Protein AF-A0A9Q1C0T8-F1 (afdb_monomer)

Radius of gyration: 12.34 Å; Cα contacts (8 Å, |Δi|>4): 63; chains: 1; bounding box: 38×21×30 Å

Structure (mmCIF, N/CA/C/O backbone):
data_AF-A0A9Q1C0T8-F1
#
_entry.id   AF-A0A9Q1C0T8-F1
#
loop_
_atom_site.group_PDB
_atom_site.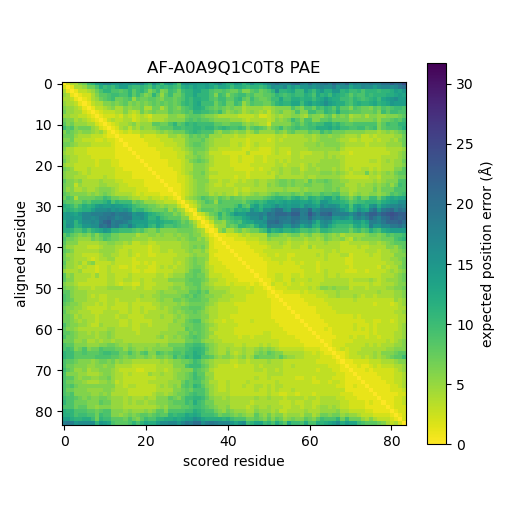id
_atom_site.type_symbol
_atom_site.label_atom_id
_atom_site.label_alt_id
_atom_site.label_comp_id
_atom_site.label_asym_id
_atom_site.label_entity_id
_atom_site.label_seq_id
_atom_site.pdbx_PDB_ins_code
_atom_site.Cartn_x
_atom_site.Cartn_y
_atom_site.Cartn_z
_atom_site.occupancy
_atom_site.B_iso_or_equiv
_atom_site.auth_seq_id
_atom_site.auth_comp_id
_atom_site.auth_asym_id
_atom_site.auth_atom_id
_atom_site.pdbx_PDB_model_num
ATOM 1 N N . MET A 1 1 ? 13.207 -6.909 1.629 1.00 58.09 1 MET A N 1
ATOM 2 C CA . MET A 1 1 ? 12.050 -7.646 1.067 1.00 58.09 1 MET A CA 1
ATOM 3 C C . MET A 1 1 ? 11.070 -8.145 2.131 1.00 58.09 1 MET A C 1
ATOM 5 O O . MET A 1 1 ? 9.945 -7.673 2.122 1.00 58.09 1 MET A O 1
ATOM 9 N N . ARG A 1 2 ? 11.457 -9.020 3.082 1.00 62.50 2 ARG A N 1
ATOM 10 C CA . ARG A 1 2 ? 10.524 -9.571 4.103 1.00 62.50 2 ARG A CA 1
ATOM 11 C C . ARG A 1 2 ? 9.750 -8.519 4.912 1.00 62.50 2 ARG A C 1
ATOM 13 O O . ARG A 1 2 ? 8.575 -8.721 5.180 1.00 62.50 2 ARG A O 1
ATOM 20 N N . GLU A 1 3 ? 10.384 -7.409 5.283 1.00 66.62 3 GLU A N 1
ATOM 21 C CA . GLU A 1 3 ? 9.726 -6.345 6.060 1.00 66.62 3 GLU A CA 1
ATOM 22 C C . GLU A 1 3 ? 8.634 -5.615 5.273 1.00 66.62 3 GLU A C 1
ATOM 24 O O . GLU A 1 3 ? 7.628 -5.228 5.854 1.00 66.62 3 GLU A O 1
ATOM 29 N N . LEU A 1 4 ? 8.806 -5.469 3.955 1.00 67.06 4 LEU A N 1
ATOM 30 C CA . LEU A 1 4 ? 7.810 -4.855 3.082 1.00 67.06 4 LEU A CA 1
ATOM 31 C C . LEU A 1 4 ? 6.656 -5.837 2.862 1.00 67.06 4 LEU A C 1
ATOM 33 O O . LEU A 1 4 ? 5.518 -5.488 3.139 1.00 67.06 4 LEU A O 1
ATOM 37 N N . CYS A 1 5 ? 6.953 -7.095 2.517 1.00 65.44 5 CYS A N 1
ATOM 38 C CA . CYS A 1 5 ? 5.950 -8.148 2.306 1.00 65.44 5 CYS A CA 1
ATOM 39 C C . CYS A 1 5 ? 5.077 -8.464 3.542 1.00 65.44 5 CYS A C 1
ATOM 41 O O . CYS A 1 5 ? 3.974 -8.984 3.418 1.00 65.44 5 CYS A O 1
ATOM 43 N N . ASN A 1 6 ? 5.560 -8.164 4.750 1.00 75.38 6 ASN A N 1
ATOM 44 C CA . ASN A 1 6 ? 4.813 -8.383 5.993 1.00 75.38 6 ASN A CA 1
ATOM 45 C C . ASN A 1 6 ? 4.083 -7.126 6.490 1.00 75.38 6 ASN A C 1
ATOM 47 O O . ASN A 1 6 ? 3.414 -7.164 7.526 1.00 75.38 6 ASN A O 1
ATOM 51 N N . ARG A 1 7 ? 4.217 -5.991 5.796 1.00 80.94 7 ARG A N 1
ATOM 52 C CA . ARG A 1 7 ? 3.654 -4.720 6.243 1.00 80.94 7 ARG A CA 1
ATOM 53 C C . ARG A 1 7 ? 2.217 -4.570 5.753 1.00 80.94 7 ARG A C 1
ATOM 55 O O . ARG A 1 7 ? 1.977 -4.083 4.651 1.00 80.94 7 ARG A O 1
ATOM 62 N N . GLY A 1 8 ? 1.257 -4.962 6.586 1.00 84.56 8 GLY A N 1
ATOM 63 C CA . GLY A 1 8 ? -0.164 -4.615 6.434 1.00 84.56 8 GLY A CA 1
ATOM 64 C C . GLY A 1 8 ? -0.507 -3.271 7.085 1.00 84.56 8 GLY A C 1
ATOM 65 O O . GLY A 1 8 ? 0.263 -2.785 7.918 1.00 84.56 8 GLY A O 1
ATOM 66 N N . GLN A 1 9 ? -1.635 -2.671 6.709 1.00 85.81 9 GLN A N 1
ATOM 67 C CA . GLN A 1 9 ? -2.225 -1.516 7.386 1.00 85.81 9 GLN A CA 1
ATOM 68 C C . GLN A 1 9 ? -2.666 -1.940 8.791 1.00 85.81 9 GLN A C 1
ATOM 70 O O . GLN A 1 9 ? -3.283 -2.990 8.961 1.00 85.81 9 GLN A O 1
ATOM 75 N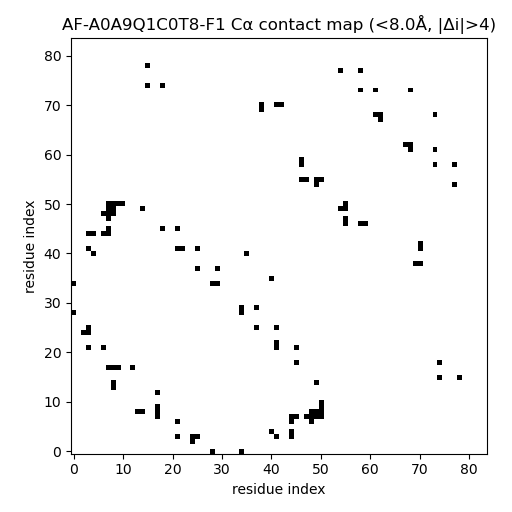 N . LYS A 1 10 ? -2.329 -1.141 9.806 1.00 87.00 10 LYS A N 1
ATOM 76 C CA . LYS A 1 10 ? -2.794 -1.367 11.182 1.00 87.00 10 LYS A CA 1
ATOM 77 C C . LYS A 1 10 ? -4.158 -0.720 11.393 1.00 87.00 10 LYS A C 1
ATOM 79 O O . LYS A 1 10 ? -4.445 0.293 10.766 1.00 87.00 10 LYS A O 1
ATOM 84 N N . ASP A 1 11 ? -4.953 -1.236 12.329 1.00 79.56 11 ASP A N 1
ATOM 85 C CA . ASP A 1 11 ? -6.282 -0.679 12.645 1.00 79.56 11 ASP A CA 1
ATOM 86 C C . ASP A 1 11 ? -6.232 0.789 13.091 1.00 79.56 11 ASP A C 1
ATOM 88 O O . ASP A 1 11 ? -7.177 1.545 12.886 1.00 79.56 11 ASP A O 1
ATOM 92 N N . SER A 1 12 ? -5.109 1.206 13.678 1.00 85.19 12 SER A N 1
ATOM 93 C CA . SER A 1 12 ? -4.862 2.585 14.100 1.00 85.19 12 SER A CA 1
ATOM 94 C C . SER A 1 12 ? -4.320 3.493 12.993 1.00 85.19 12 SER A C 1
ATOM 96 O O . SER A 1 12 ? -4.102 4.671 13.251 1.00 85.19 12 SER A O 1
ATOM 98 N N . GLU A 1 13 ? -4.010 2.958 11.809 1.00 83.12 13 GLU A N 1
ATOM 99 C CA . GLU A 1 13 ? -3.397 3.710 10.712 1.00 83.12 13 GLU A CA 1
ATOM 100 C C . GLU A 1 13 ? -4.415 4.018 9.622 1.00 83.12 13 GLU A C 1
ATOM 102 O O . GLU A 1 13 ? -5.138 3.149 9.125 1.00 83.12 13 GLU A O 1
ATOM 107 N N . THR A 1 14 ? -4.414 5.266 9.176 1.00 85.69 14 THR A N 1
ATOM 108 C CA . THR A 1 14 ? -5.137 5.664 7.973 1.00 85.69 14 THR A CA 1
ATOM 109 C C . THR A 1 14 ? -4.440 5.117 6.723 1.00 85.69 14 THR A C 1
ATOM 111 O O . THR A 1 14 ? -3.243 4.816 6.712 1.00 85.69 14 THR A O 1
ATOM 114 N N . VAL A 1 15 ? -5.184 5.000 5.622 1.00 84.94 15 VAL A N 1
ATOM 115 C CA . VAL A 1 15 ? -4.630 4.521 4.345 1.00 84.94 15 VAL A CA 1
ATOM 116 C C . VAL A 1 15 ? -3.460 5.388 3.838 1.00 84.94 15 VAL A C 1
ATOM 118 O O . VAL A 1 15 ? -2.469 4.818 3.378 1.00 84.94 15 VAL A O 1
ATOM 121 N N . PRO A 1 16 ? -3.492 6.733 3.949 1.00 84.06 16 PRO A N 1
ATOM 122 C CA . PRO A 1 16 ? -2.350 7.576 3.592 1.00 84.06 16 PRO A CA 1
ATOM 123 C C . PRO A 1 16 ? -1.108 7.325 4.454 1.00 84.06 16 PRO A C 1
ATOM 125 O O . PRO A 1 16 ? -0.002 7.274 3.916 1.00 84.06 16 PRO A O 1
ATOM 128 N N . GLU A 1 17 ? -1.271 7.132 5.766 1.00 87.12 17 GLU A N 1
ATOM 129 C CA . GLU A 1 17 ? -0.158 6.808 6.672 1.00 87.12 17 GLU A CA 1
ATOM 130 C C . GLU A 1 17 ? 0.456 5.452 6.327 1.00 87.12 17 GLU A C 1
ATOM 132 O O . GLU A 1 17 ? 1.679 5.309 6.268 1.00 87.12 17 GLU A O 1
ATOM 137 N N . TYR A 1 18 ? -0.390 4.471 6.011 1.00 88.12 18 TYR A N 1
ATOM 138 C CA . TYR A 1 18 ? 0.053 3.168 5.538 1.00 88.12 18 TYR A CA 1
ATOM 139 C C . TYR A 1 18 ? 0.822 3.257 4.210 1.00 88.12 18 TYR A C 1
ATOM 141 O O . TYR A 1 18 ? 1.922 2.709 4.096 1.00 88.12 18 TYR A O 1
ATOM 149 N N . ALA A 1 19 ? 0.296 3.999 3.230 1.00 86.44 19 ALA A N 1
ATOM 150 C CA . ALA A 1 19 ? 0.962 4.231 1.948 1.00 86.44 19 ALA A CA 1
ATOM 151 C C . ALA A 1 19 ? 2.331 4.906 2.131 1.00 86.44 19 ALA A C 1
ATOM 153 O O . ALA A 1 19 ? 3.312 4.530 1.487 1.00 86.44 19 ALA A O 1
ATOM 154 N N . PHE A 1 20 ? 2.409 5.887 3.033 1.00 85.62 20 PHE A N 1
ATOM 155 C CA . PHE A 1 20 ? 3.652 6.577 3.362 1.00 85.62 20 PHE A CA 1
ATOM 156 C C . PHE A 1 20 ? 4.673 5.639 4.017 1.00 85.62 20 PHE A C 1
ATOM 158 O O . PHE A 1 20 ? 5.832 5.606 3.604 1.00 85.62 20 PHE A O 1
ATOM 165 N N . ALA A 1 21 ? 4.242 4.825 4.984 1.00 87.25 21 ALA A N 1
ATOM 166 C CA . ALA A 1 21 ? 5.103 3.842 5.635 1.00 87.25 21 ALA A CA 1
ATOM 167 C C . ALA A 1 21 ? 5.664 2.812 4.640 1.00 87.25 21 ALA A C 1
ATOM 169 O O . ALA A 1 21 ? 6.832 2.435 4.737 1.00 87.25 21 ALA A O 1
ATOM 170 N N . LEU A 1 22 ? 4.857 2.383 3.667 1.00 86.50 22 LEU A N 1
ATOM 171 C CA . LEU A 1 22 ? 5.295 1.484 2.602 1.00 86.50 22 LEU A CA 1
ATOM 172 C C . LEU A 1 22 ? 6.314 2.132 1.657 1.00 86.50 22 LEU A C 1
ATOM 174 O O . LEU A 1 22 ? 7.319 1.496 1.344 1.00 86.50 22 LEU A O 1
ATOM 178 N N . MET A 1 23 ? 6.118 3.392 1.250 1.00 84.62 23 MET A N 1
ATOM 179 C CA . MET A 1 23 ? 7.119 4.116 0.451 1.00 84.62 23 MET A CA 1
ATOM 180 C C . MET A 1 23 ? 8.440 4.272 1.197 1.00 84.62 23 MET A C 1
ATOM 182 O O . MET A 1 23 ? 9.491 4.037 0.616 1.00 84.62 23 MET A O 1
ATOM 186 N N . ALA A 1 24 ? 8.399 4.611 2.488 1.00 85.38 24 ALA A N 1
ATOM 187 C CA . ALA A 1 24 ? 9.607 4.737 3.300 1.00 85.38 24 ALA A CA 1
ATOM 188 C C . 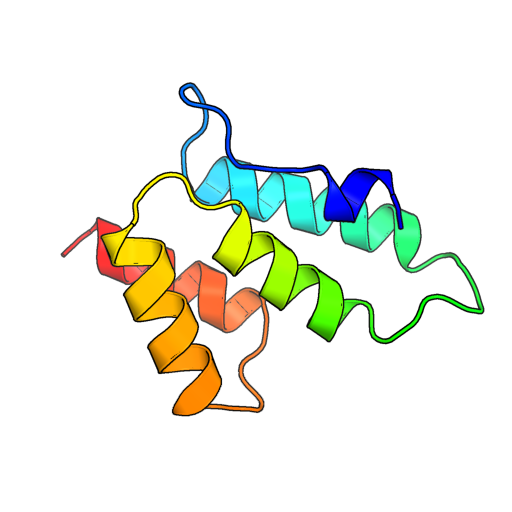ALA A 1 24 ? 10.367 3.404 3.434 1.00 85.38 24 ALA A C 1
ATOM 190 O O . ALA A 1 24 ? 11.592 3.390 3.546 1.00 85.38 24 ALA A O 1
ATOM 191 N N . LEU A 1 25 ? 9.657 2.270 3.425 1.00 82.38 25 LEU A N 1
ATOM 192 C CA . LEU A 1 25 ? 10.272 0.941 3.393 1.00 82.38 25 LEU A CA 1
ATOM 193 C C . LEU A 1 25 ? 10.839 0.605 2.012 1.00 82.38 25 LEU A C 1
ATOM 195 O O . LEU A 1 25 ? 11.926 0.038 1.934 1.00 82.38 25 LEU A O 1
ATOM 199 N N . ALA A 1 26 ? 10.135 0.964 0.939 1.00 80.69 26 ALA A N 1
ATOM 200 C CA . ALA A 1 26 ? 10.620 0.786 -0.423 1.00 80.69 26 ALA A CA 1
ATOM 201 C C . ALA A 1 26 ? 11.891 1.606 -0.679 1.00 80.69 26 ALA A C 1
ATOM 203 O O . ALA A 1 26 ? 12.876 1.048 -1.142 1.00 80.69 26 ALA A O 1
ATOM 204 N N . ASP A 1 27 ? 11.917 2.880 -0.295 1.00 81.94 27 ASP A N 1
ATOM 205 C CA . ASP A 1 27 ? 13.079 3.768 -0.437 1.00 81.94 27 ASP A CA 1
ATOM 206 C C . ASP A 1 27 ? 14.335 3.189 0.242 1.00 81.94 27 ASP A C 1
ATOM 208 O O . ASP A 1 27 ? 15.404 3.081 -0.359 1.00 81.94 27 ASP A O 1
ATOM 212 N N . LYS A 1 28 ? 14.181 2.646 1.458 1.00 78.06 28 LYS A N 1
ATOM 213 C CA . LYS A 1 28 ? 15.262 1.926 2.153 1.00 78.06 28 LYS A CA 1
ATOM 214 C C . LYS A 1 28 ? 15.747 0.684 1.401 1.00 78.06 28 LYS A C 1
ATOM 216 O O . LYS A 1 28 ? 16.920 0.336 1.505 1.00 78.06 28 LYS A O 1
ATOM 221 N N . MET A 1 29 ? 14.860 0.004 0.674 1.00 71.75 29 MET A N 1
ATOM 222 C CA . MET A 1 29 ? 15.173 -1.203 -0.099 1.00 71.75 29 MET A CA 1
ATOM 223 C C . MET A 1 29 ? 15.677 -0.908 -1.514 1.00 71.75 29 MET A C 1
ATOM 225 O O . MET A 1 29 ? 16.331 -1.770 -2.092 1.00 71.75 29 MET A O 1
ATOM 229 N N . GLN A 1 30 ? 15.422 0.283 -2.059 1.00 68.69 30 GLN A N 1
ATOM 230 C CA . GLN A 1 30 ? 15.881 0.692 -3.389 1.00 68.69 30 GLN A CA 1
ATOM 231 C C . GLN A 1 30 ? 17.414 0.776 -3.469 1.00 68.69 30 GLN A C 1
ATOM 233 O O . GLN A 1 30 ? 17.988 0.582 -4.534 1.00 68.69 30 GLN A O 1
ATOM 238 N N . ASN A 1 31 ? 18.080 0.960 -2.326 1.00 66.06 31 ASN A N 1
ATOM 239 C CA . ASN A 1 31 ? 19.539 0.913 -2.198 1.00 66.06 31 ASN A CA 1
ATOM 240 C C . ASN A 1 31 ? 20.140 -0.507 -2.308 1.00 66.06 31 ASN A C 1
ATOM 242 O O . ASN A 1 31 ? 21.348 -0.669 -2.150 1.00 66.06 31 ASN A O 1
ATOM 246 N N . LEU A 1 32 ? 19.333 -1.550 -2.542 1.00 62.94 32 LEU A N 1
ATOM 247 C CA . LEU A 1 32 ? 19.807 -2.922 -2.744 1.00 62.94 32 LEU A CA 1
ATOM 248 C C . LEU A 1 32 ? 19.919 -3.219 -4.249 1.00 62.94 32 LEU A C 1
ATOM 250 O O . LEU A 1 32 ? 18.905 -3.356 -4.928 1.00 62.94 32 LEU A O 1
ATOM 254 N N . GLU A 1 33 ? 21.147 -3.399 -4.749 1.00 51.91 33 GLU A N 1
ATOM 255 C CA . GLU A 1 33 ? 21.498 -3.602 -6.176 1.00 51.91 33 GLU A CA 1
ATOM 256 C C . GLU A 1 33 ? 20.833 -4.807 -6.884 1.00 51.91 33 GLU A C 1
ATOM 258 O O . GLU A 1 33 ? 20.999 -4.981 -8.085 1.00 51.91 33 GLU A O 1
ATOM 263 N N . ASN A 1 34 ? 20.060 -5.641 -6.181 1.00 55.34 34 ASN A N 1
ATOM 264 C CA . ASN A 1 34 ? 19.368 -6.812 -6.741 1.00 55.34 34 ASN A CA 1
ATOM 265 C C . ASN A 1 34 ? 17.914 -6.940 -6.254 1.00 55.34 34 ASN A C 1
ATOM 267 O O . ASN A 1 34 ? 17.373 -8.045 -6.164 1.00 55.34 34 ASN A O 1
ATOM 271 N N . ALA A 1 35 ? 17.273 -5.831 -5.876 1.00 57.12 35 ALA A N 1
ATOM 272 C CA . ALA A 1 35 ? 15.862 -5.878 -5.516 1.00 57.12 35 ALA A CA 1
ATOM 273 C C . ALA A 1 35 ? 15.020 -6.219 -6.769 1.00 57.12 35 ALA A C 1
ATOM 275 O O . ALA A 1 35 ? 15.111 -5.498 -7.765 1.00 57.12 35 ALA A O 1
ATOM 276 N N . PRO A 1 36 ? 14.207 -7.298 -6.754 1.00 60.97 36 PRO A N 1
ATOM 277 C CA . PRO A 1 36 ? 13.219 -7.530 -7.808 1.00 60.97 36 PRO A CA 1
ATOM 278 C C . PRO A 1 36 ? 12.268 -6.334 -7.875 1.00 60.97 36 PRO A C 1
ATOM 280 O O . PRO A 1 36 ? 12.166 -5.606 -6.889 1.00 60.97 36 PRO A O 1
ATOM 283 N N . ASP A 1 37 ? 11.602 -6.148 -9.019 1.00 74.38 37 ASP A N 1
ATOM 284 C CA . ASP A 1 37 ? 10.851 -4.940 -9.386 1.00 74.38 37 ASP A CA 1
ATOM 285 C C . ASP A 1 37 ? 10.051 -4.354 -8.208 1.00 74.38 37 ASP A C 1
ATOM 287 O O . ASP A 1 37 ? 8.925 -4.756 -7.895 1.00 74.38 37 ASP A O 1
ATOM 291 N N . LEU A 1 38 ? 10.697 -3.426 -7.498 1.00 76.62 38 LEU A N 1
ATOM 292 C CA . LEU A 1 38 ? 10.268 -2.946 -6.187 1.00 76.62 38 LEU A CA 1
ATOM 293 C C . LEU A 1 38 ? 8.893 -2.291 -6.291 1.00 76.62 38 LEU A C 1
ATOM 295 O O . LEU A 1 38 ? 8.097 -2.353 -5.358 1.00 76.62 38 LEU A O 1
ATOM 299 N N . GLN A 1 39 ? 8.606 -1.708 -7.455 1.00 76.19 39 GLN A N 1
ATOM 300 C CA . GLN A 1 39 ? 7.321 -1.113 -7.781 1.00 76.19 39 GLN A CA 1
ATOM 301 C C . GLN A 1 39 ? 6.210 -2.160 -7.841 1.00 76.19 39 GLN A C 1
ATOM 303 O O . GLN A 1 39 ? 5.116 -1.909 -7.342 1.00 76.19 39 GLN A O 1
ATOM 308 N N . VAL A 1 40 ? 6.469 -3.340 -8.405 1.00 81.19 40 VAL A N 1
ATOM 309 C CA . VAL A 1 40 ? 5.483 -4.428 -8.450 1.00 81.19 40 VAL A CA 1
ATOM 310 C C . VAL A 1 40 ? 5.191 -4.921 -7.038 1.00 81.19 40 VAL A C 1
ATOM 312 O O . VAL A 1 40 ? 4.033 -4.917 -6.622 1.00 81.19 40 VAL A O 1
ATOM 315 N N . THR A 1 41 ? 6.230 -5.237 -6.258 1.00 83.19 41 THR A N 1
ATOM 316 C CA . THR A 1 41 ? 6.050 -5.712 -4.876 1.00 83.19 41 THR A CA 1
ATOM 317 C C . THR A 1 41 ? 5.359 -4.665 -4.000 1.00 83.19 41 THR A C 1
ATOM 319 O O . THR A 1 41 ? 4.485 -5.004 -3.206 1.00 83.19 41 THR A O 1
ATOM 322 N N . LEU A 1 42 ? 5.704 -3.385 -4.154 1.00 84.62 42 LEU A N 1
ATOM 323 C CA . LEU A 1 42 ? 5.078 -2.291 -3.413 1.00 84.62 42 LEU A CA 1
ATOM 324 C C . LEU A 1 42 ? 3.581 -2.178 -3.723 1.00 84.62 42 LEU A C 1
ATOM 326 O O . LEU A 1 42 ? 2.776 -2.034 -2.803 1.00 84.62 42 LEU A O 1
ATOM 330 N N . LYS A 1 43 ? 3.200 -2.268 -5.003 1.00 87.06 43 LYS A N 1
ATOM 331 C CA . LYS A 1 43 ? 1.796 -2.208 -5.435 1.00 87.06 43 LYS A CA 1
ATOM 332 C C . LYS A 1 43 ? 0.989 -3.401 -4.927 1.00 87.06 43 LYS A C 1
ATOM 334 O O . LYS A 1 43 ? -0.113 -3.217 -4.412 1.00 87.06 43 LYS A O 1
ATOM 339 N N . GLU A 1 44 ? 1.538 -4.607 -5.038 1.00 87.38 44 GLU A N 1
ATOM 340 C CA . GLU A 1 44 ? 0.891 -5.821 -4.534 1.00 87.38 44 GLU A CA 1
ATOM 341 C C . GLU A 1 44 ? 0.721 -5.781 -3.020 1.00 87.38 44 GLU A C 1
ATOM 343 O O . GLU A 1 44 ? -0.379 -6.019 -2.521 1.00 87.38 44 GLU A O 1
ATOM 348 N N . GLN A 1 45 ? 1.772 -5.386 -2.298 1.00 88.50 45 GLN A N 1
ATOM 349 C CA . GLN A 1 45 ? 1.715 -5.266 -0.850 1.00 88.50 45 GLN A CA 1
ATOM 350 C C . GLN A 1 45 ? 0.693 -4.226 -0.408 1.00 88.50 45 GLN A C 1
ATOM 352 O O . GLN A 1 45 ? -0.061 -4.464 0.531 1.00 88.50 45 GLN A O 1
ATOM 357 N N . PHE A 1 46 ? 0.660 -3.076 -1.078 1.00 87.69 46 PHE A N 1
ATOM 358 C CA . 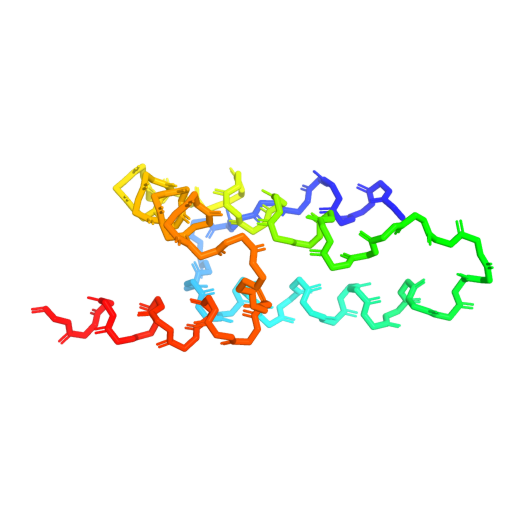PHE A 1 46 ? -0.300 -2.029 -0.772 1.00 87.69 46 PHE A CA 1
ATOM 359 C C . PHE A 1 46 ? -1.730 -2.515 -0.957 1.00 87.69 46 PHE A C 1
ATOM 361 O O . PHE A 1 46 ? -2.548 -2.324 -0.068 1.00 87.69 46 PHE A O 1
ATOM 368 N N . ARG A 1 47 ? -2.022 -3.208 -2.062 1.00 89.56 47 ARG A N 1
ATOM 369 C CA . ARG A 1 47 ? -3.329 -3.833 -2.286 1.00 89.56 47 ARG A CA 1
ATOM 370 C C . ARG A 1 47 ? -3.661 -4.838 -1.185 1.00 89.56 47 ARG A C 1
ATOM 372 O O . ARG A 1 47 ? -4.752 -4.781 -0.632 1.00 89.56 47 ARG A O 1
ATOM 379 N N . ASP A 1 48 ? -2.760 -5.767 -0.891 1.00 88.00 48 ASP A N 1
ATOM 380 C CA . ASP A 1 48 ? -3.058 -6.893 -0.000 1.00 88.00 48 ASP A CA 1
ATOM 381 C C . ASP A 1 48 ? -3.102 -6.487 1.472 1.00 88.00 48 ASP A C 1
ATOM 383 O O . ASP A 1 48 ? -3.852 -7.068 2.256 1.00 88.00 48 ASP A O 1
ATOM 387 N N . GLY A 1 49 ? -2.343 -5.460 1.844 1.00 87.19 49 GLY A N 1
ATOM 388 C CA . GLY A 1 49 ? -2.260 -4.985 3.213 1.00 87.19 49 GLY A CA 1
ATOM 389 C C . GLY A 1 49 ? -3.314 -3.956 3.611 1.00 87.19 49 GLY A C 1
ATOM 390 O O . GLY A 1 49 ? -3.390 -3.653 4.796 1.00 87.19 49 GLY A O 1
ATOM 391 N N . LEU A 1 50 ? -4.140 -3.432 2.698 1.00 88.50 50 LEU A N 1
ATOM 392 C CA . LEU A 1 50 ? -5.277 -2.575 3.069 1.00 88.50 50 LEU A CA 1
ATOM 393 C C . LEU A 1 50 ? -6.269 -3.343 3.947 1.00 88.50 50 LEU A C 1
ATOM 395 O O . LEU A 1 50 ? -6.616 -4.482 3.637 1.00 88.50 50 LEU A O 1
ATOM 399 N N . LEU A 1 51 ? -6.793 -2.707 4.996 1.00 87.38 51 LEU A N 1
ATOM 400 C CA . LEU A 1 51 ? -7.794 -3.319 5.879 1.00 87.38 51 LEU A CA 1
ATOM 401 C C . LEU A 1 51 ? -9.168 -3.424 5.219 1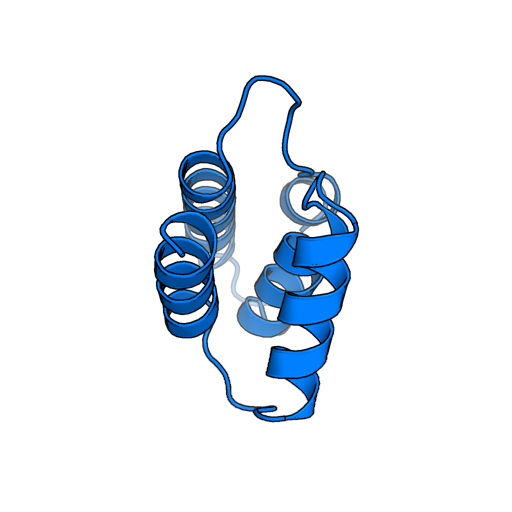.00 87.38 51 LEU A C 1
ATOM 403 O O . LEU A 1 51 ? -9.845 -4.449 5.343 1.00 87.38 51 LEU A O 1
ATOM 407 N N . ASP A 1 52 ? -9.557 -2.387 4.480 1.00 86.75 52 ASP A N 1
ATOM 408 C CA . ASP A 1 52 ? -10.877 -2.292 3.868 1.00 86.75 52 ASP A CA 1
ATOM 409 C C . ASP A 1 52 ? -10.992 -3.224 2.640 1.00 86.75 52 ASP A C 1
ATOM 411 O O . ASP A 1 52 ? -10.313 -3.013 1.627 1.00 86.75 52 ASP A O 1
ATOM 415 N N . PRO A 1 53 ? -11.866 -4.251 2.683 1.00 87.19 53 PRO A N 1
ATOM 416 C CA . PRO A 1 53 ? -12.067 -5.173 1.568 1.00 87.19 53 PRO A CA 1
ATOM 417 C C . PRO A 1 53 ? -12.604 -4.505 0.295 1.00 87.19 53 PRO A C 1
ATOM 419 O O . PRO A 1 53 ? -12.371 -5.036 -0.793 1.00 87.19 53 PRO A O 1
ATOM 422 N N . VAL A 1 54 ? -13.322 -3.384 0.402 1.00 88.94 54 VAL A N 1
ATOM 423 C CA . VAL A 1 54 ? -13.807 -2.613 -0.751 1.00 88.94 54 VAL A CA 1
ATOM 424 C C . VAL A 1 54 ? -12.631 -1.916 -1.421 1.00 88.94 54 VAL A C 1
ATOM 426 O O . VAL A 1 54 ? -12.423 -2.107 -2.618 1.00 88.94 54 VAL A O 1
ATOM 429 N N . LEU A 1 55 ? -11.790 -1.222 -0.648 1.00 87.12 55 LEU A N 1
ATOM 430 C CA . LEU A 1 55 ? -10.575 -0.586 -1.170 1.00 87.12 55 LEU A CA 1
ATOM 431 C C . LEU A 1 55 ? -9.638 -1.603 -1.822 1.00 87.12 55 LEU A C 1
ATOM 433 O O . LEU A 1 55 ? -9.129 -1.343 -2.909 1.00 87.12 55 LEU A O 1
ATOM 437 N N . ARG A 1 56 ? -9.470 -2.794 -1.230 1.00 89.94 56 ARG A N 1
ATOM 438 C CA . ARG A 1 56 ? -8.690 -3.882 -1.848 1.00 89.94 56 ARG A CA 1
ATOM 439 C C . ARG A 1 56 ? -9.198 -4.245 -3.242 1.00 89.94 56 ARG A C 1
ATOM 441 O O . ARG A 1 56 ? -8.400 -4.445 -4.159 1.00 89.94 56 ARG A O 1
ATOM 448 N N . ARG A 1 57 ? -10.520 -4.357 -3.406 1.00 90.38 57 ARG A N 1
ATOM 449 C CA . ARG A 1 57 ? -11.146 -4.700 -4.692 1.00 90.38 57 ARG A CA 1
ATOM 450 C C . ARG A 1 57 ? -10.988 -3.580 -5.707 1.00 90.38 57 ARG A C 1
ATOM 452 O O . ARG A 1 57 ? -10.634 -3.866 -6.845 1.00 90.38 57 ARG A O 1
ATOM 459 N N . GLU A 1 58 ? -11.199 -2.338 -5.292 1.00 90.25 58 GLU A N 1
ATOM 460 C CA . GLU A 1 58 ? -11.093 -1.196 -6.195 1.00 90.25 58 GLU A CA 1
ATOM 461 C C . GLU A 1 58 ? -9.646 -0.947 -6.640 1.00 90.25 58 GLU A C 1
ATOM 463 O O . GLU A 1 58 ? -9.390 -0.762 -7.826 1.00 90.25 58 GLU A O 1
ATOM 468 N N . VAL A 1 59 ? -8.676 -1.052 -5.727 1.00 88.88 59 VAL A N 1
ATOM 469 C CA . VAL A 1 59 ? -7.245 -0.980 -6.064 1.00 88.88 59 VAL A CA 1
ATOM 470 C C . VAL A 1 59 ? -6.864 -2.101 -7.025 1.00 88.88 59 VAL A C 1
ATOM 472 O O . VAL A 1 59 ? -6.192 -1.856 -8.024 1.00 88.88 59 VAL A O 1
ATOM 475 N N . LYS A 1 60 ? -7.333 -3.332 -6.777 1.00 90.12 60 LYS A N 1
ATOM 476 C CA . LYS A 1 60 ? -7.113 -4.454 -7.699 1.00 90.12 60 LYS A CA 1
ATOM 477 C C . LYS A 1 60 ? -7.695 -4.170 -9.082 1.00 90.12 60 LYS A C 1
ATOM 479 O O . LYS A 1 60 ? -7.053 -4.483 -10.078 1.00 90.12 60 LYS A O 1
ATOM 484 N N . ARG A 1 61 ? -8.901 -3.605 -9.142 1.00 91.06 61 ARG A N 1
ATOM 485 C CA . ARG A 1 61 ? -9.562 -3.238 -10.394 1.00 91.06 61 ARG A CA 1
ATOM 486 C C . ARG A 1 61 ? -8.748 -2.197 -11.157 1.00 91.06 61 ARG A C 1
ATOM 488 O O . ARG A 1 61 ? -8.469 -2.422 -12.327 1.00 91.06 61 ARG A O 1
ATOM 495 N N . LEU A 1 62 ? -8.290 -1.142 -10.484 1.00 89.12 62 LEU A N 1
ATOM 496 C CA . LEU A 1 62 ? -7.452 -0.110 -11.093 1.00 89.12 62 LEU A CA 1
ATOM 497 C C . LEU A 1 62 ? -6.130 -0.679 -11.628 1.00 89.12 62 LEU A C 1
ATOM 499 O O . LEU A 1 62 ? -5.729 -0.341 -12.729 1.00 89.12 62 LEU A O 1
ATOM 503 N N . MET A 1 63 ? -5.486 -1.599 -10.902 1.00 88.19 63 MET A N 1
ATOM 504 C CA . MET A 1 63 ? -4.268 -2.273 -11.382 1.00 88.19 63 MET A CA 1
ATOM 505 C C . MET A 1 63 ? -4.500 -3.164 -12.615 1.00 88.19 63 MET A C 1
ATOM 507 O O . MET A 1 63 ? -3.552 -3.447 -13.342 1.00 88.19 63 MET A O 1
ATOM 511 N N . ILE A 1 64 ? -5.727 -3.653 -12.827 1.00 90.25 64 ILE A N 1
ATOM 512 C CA . ILE A 1 64 ? -6.100 -4.441 -14.013 1.00 90.25 64 ILE A CA 1
ATOM 513 C C . ILE A 1 64 ? -6.454 -3.515 -15.182 1.00 90.25 64 ILE A C 1
ATOM 515 O O . ILE A 1 64 ? -6.063 -3.790 -16.312 1.00 90.25 64 ILE A O 1
ATOM 519 N N . GLU A 1 65 ? -7.206 -2.444 -14.914 1.00 91.56 65 GLU A N 1
ATOM 520 C CA . GLU A 1 65 ? -7.601 -1.446 -15.917 1.00 91.56 65 GLU A CA 1
ATOM 521 C C . GLU A 1 65 ? -6.389 -0.641 -16.418 1.00 91.56 65 GLU A C 1
ATOM 523 O O . GLU A 1 65 ? -6.297 -0.344 -17.608 1.00 91.56 65 GLU A O 1
ATOM 528 N N . GLU A 1 66 ? -5.431 -0.357 -15.534 1.00 89.50 66 GLU A N 1
ATOM 529 C CA . GLU A 1 66 ? -4.200 0.380 -15.817 1.00 89.50 66 GLU A CA 1
ATOM 530 C C . GLU A 1 66 ? -2.969 -0.421 -15.335 1.00 89.50 66 GLU A C 1
ATOM 532 O O . GLU A 1 66 ? -2.490 -0.224 -14.215 1.00 89.50 66 GLU A O 1
ATOM 537 N N . PRO A 1 67 ? -2.410 -1.325 -16.163 1.00 83.00 67 PRO A N 1
ATOM 538 C CA . PRO A 1 67 ? -1.260 -2.158 -15.780 1.00 83.00 67 PRO A CA 1
ATOM 539 C C . PRO A 1 67 ? -0.009 -1.342 -15.416 1.00 83.00 67 PRO A C 1
ATOM 541 O O . PRO A 1 67 ? 0.739 -1.690 -14.495 1.00 83.00 67 PRO A O 1
ATOM 544 N N . ASP A 1 68 ? 0.173 -0.212 -16.101 1.00 83.88 68 ASP A N 1
ATOM 545 C CA . ASP A 1 68 ? 1.293 0.714 -15.918 1.00 83.88 68 ASP A CA 1
ATOM 546 C C . ASP A 1 68 ? 1.058 1.725 -14.785 1.00 83.88 68 ASP A C 1
ATOM 548 O O . ASP A 1 68 ? 1.861 2.641 -14.583 1.00 83.88 68 ASP A O 1
ATOM 552 N N . VAL A 1 69 ? -0.027 1.573 -14.010 1.00 86.50 69 VAL A N 1
ATOM 553 C CA . VAL A 1 69 ? -0.323 2.476 -12.898 1.00 86.50 69 VAL A CA 1
ATOM 554 C C . VAL A 1 69 ? 0.845 2.499 -11.912 1.00 86.50 69 VAL A C 1
ATOM 556 O O . VAL A 1 69 ? 1.369 1.465 -11.471 1.00 86.50 69 VAL A O 1
ATOM 559 N N . THR A 1 70 ? 1.278 3.709 -11.568 1.00 85.94 70 THR A N 1
ATOM 560 C CA . THR A 1 70 ? 2.348 3.911 -10.591 1.00 85.94 70 THR A CA 1
ATOM 561 C C . THR A 1 70 ? 1.793 3.861 -9.172 1.00 85.94 70 THR A C 1
ATOM 563 O O . THR A 1 70 ? 0.613 4.125 -8.930 1.00 85.94 70 THR A O 1
ATOM 566 N N . PHE A 1 71 ? 2.656 3.576 -8.198 1.00 84.94 71 PHE A N 1
ATOM 567 C CA . PHE A 1 71 ? 2.262 3.624 -6.791 1.00 84.94 71 PHE A CA 1
ATOM 568 C C . PHE A 1 71 ? 1.722 5.006 -6.371 1.00 84.94 71 PHE A C 1
ATOM 570 O O . PHE A 1 71 ? 0.746 5.098 -5.629 1.00 84.94 71 PHE A O 1
ATOM 577 N N . LEU A 1 72 ? 2.323 6.088 -6.876 1.00 84.88 72 LEU A N 1
ATOM 578 C CA . LEU A 1 72 ? 1.876 7.455 -6.593 1.00 84.88 72 LEU A CA 1
ATOM 579 C C . LEU A 1 72 ? 0.464 7.704 -7.133 1.00 84.88 72 LEU A C 1
ATOM 581 O O . LEU A 1 72 ? -0.378 8.241 -6.415 1.00 84.88 72 LEU A O 1
ATOM 585 N N . SER A 1 73 ? 0.184 7.240 -8.354 1.00 86.75 73 SER A N 1
ATOM 586 C CA . SER A 1 73 ? -1.153 7.306 -8.952 1.00 86.75 73 SER A CA 1
ATOM 587 C C . SER A 1 73 ? -2.181 6.525 -8.127 1.00 86.75 73 SER A C 1
ATOM 589 O O . SER A 1 73 ? -3.271 7.038 -7.878 1.00 86.75 73 SER A O 1
ATOM 591 N N . LEU A 1 74 ? -1.824 5.329 -7.639 1.00 86.38 74 LEU A N 1
ATOM 592 C CA . LEU A 1 74 ? -2.686 4.525 -6.763 1.00 86.38 74 LEU A CA 1
ATOM 593 C C . LEU A 1 74 ? -3.000 5.254 -5.455 1.00 86.38 74 LEU A C 1
ATOM 595 O O . LEU A 1 74 ? -4.162 5.330 -5.066 1.00 86.38 74 LEU A O 1
ATOM 599 N N . ARG A 1 75 ? -1.985 5.825 -4.796 1.00 86.19 75 ARG A N 1
ATOM 600 C CA . ARG A 1 75 ? -2.152 6.605 -3.561 1.00 86.19 75 ARG A CA 1
ATOM 601 C C . ARG A 1 75 ? -3.085 7.797 -3.773 1.00 86.19 75 ARG A C 1
ATOM 603 O O . ARG A 1 75 ? -3.997 8.013 -2.976 1.00 86.19 75 ARG A O 1
ATOM 610 N N . ASP A 1 76 ? -2.863 8.565 -4.835 1.00 87.25 76 ASP A N 1
ATOM 611 C CA . ASP A 1 76 ? -3.649 9.766 -5.126 1.00 87.25 76 ASP A CA 1
ATOM 612 C C . ASP A 1 76 ? -5.095 9.420 -5.507 1.00 87.25 76 ASP A C 1
ATOM 614 O O . ASP A 1 76 ? -6.029 10.130 -5.122 1.00 87.25 76 ASP A O 1
ATOM 618 N N . TRP A 1 77 ? -5.300 8.312 -6.223 1.00 88.31 77 TRP A N 1
ATOM 619 C CA . TRP A 1 77 ? -6.628 7.775 -6.512 1.00 88.31 77 TRP A CA 1
ATOM 620 C C . TRP A 1 77 ? -7.362 7.388 -5.224 1.00 88.31 77 TRP A C 1
ATOM 622 O O . TRP A 1 77 ? -8.506 7.792 -5.017 1.00 88.31 77 TRP A O 1
AT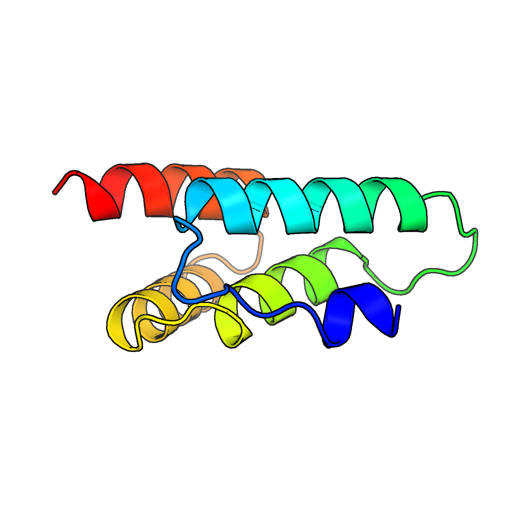OM 632 N N . LEU A 1 78 ? -6.680 6.689 -4.316 1.00 84.19 78 LEU A N 1
ATOM 633 C CA . LEU A 1 78 ? -7.246 6.245 -3.043 1.00 84.19 78 LEU A CA 1
ATOM 634 C C . LEU A 1 78 ? -7.636 7.42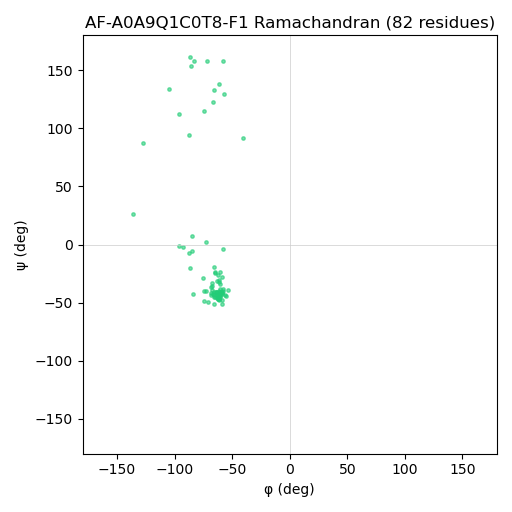0 -2.144 1.00 84.19 78 LEU A C 1
ATOM 636 O O . LEU A 1 78 ? -8.718 7.426 -1.560 1.00 84.19 78 LEU A O 1
ATOM 640 N N . TRP A 1 79 ? -6.798 8.457 -2.099 1.00 81.50 79 TRP A N 1
ATOM 641 C CA . TRP A 1 79 ? -7.105 9.702 -1.397 1.00 81.50 79 TRP A CA 1
ATOM 642 C C . TRP A 1 79 ? -8.370 10.383 -1.934 1.00 81.50 79 TRP A C 1
ATOM 644 O O . TRP A 1 79 ? -9.187 10.879 -1.158 1.00 81.50 79 TRP A O 1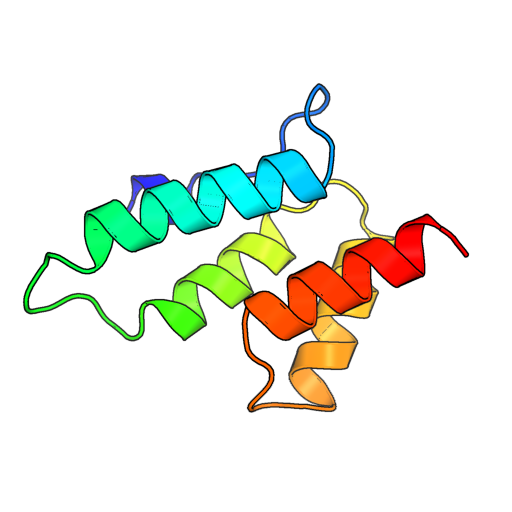
ATOM 654 N N . LYS A 1 80 ? -8.558 10.397 -3.261 1.00 84.75 80 LYS A N 1
ATOM 655 C CA . LYS A 1 80 ? -9.784 10.920 -3.885 1.00 84.75 80 LYS A CA 1
ATOM 656 C C . LYS A 1 80 ? -10.994 10.043 -3.572 1.00 84.75 80 LYS A C 1
ATOM 658 O O . LYS A 1 80 ? -12.068 10.583 -3.327 1.00 84.75 80 LYS A O 1
ATOM 663 N N . TRP A 1 81 ? -10.822 8.723 -3.565 1.00 83.81 81 TRP A N 1
ATOM 664 C CA . TRP A 1 81 ? -11.892 7.769 -3.278 1.00 83.81 81 TRP A CA 1
ATOM 665 C C . TRP A 1 81 ? -12.396 7.886 -1.837 1.00 83.81 81 TRP A C 1
ATOM 667 O O . TRP A 1 81 ? -13.597 7.943 -1.624 1.00 83.81 81 TRP A O 1
ATOM 677 N N . GLN A 1 82 ? -11.501 8.020 -0.852 1.00 76.31 82 GLN A N 1
ATOM 678 C CA . GLN A 1 82 ? -11.885 8.174 0.560 1.00 76.31 82 GLN A CA 1
ATOM 679 C C . GLN A 1 82 ? -12.624 9.484 0.876 1.00 76.31 82 GLN A C 1
ATOM 681 O O . GLN A 1 82 ? -13.254 9.592 1.923 1.00 76.31 82 GLN A O 1
ATOM 686 N N . LYS A 1 83 ? -12.515 10.496 0.009 1.00 75.38 83 LYS A N 1
ATOM 687 C CA . LYS A 1 83 ? -13.220 11.779 0.150 1.00 75.38 83 LYS A CA 1
ATOM 688 C C . LYS A 1 83 ? -14.562 11.826 -0.582 1.00 75.38 83 LYS A C 1
ATOM 690 O O . LYS A 1 83 ? -15.210 12.873 -0.558 1.00 75.38 83 LYS A O 1
ATOM 695 N N . ARG A 1 84 ? -14.919 10.755 -1.285 1.00 62.28 84 ARG A N 1
ATOM 696 C CA . ARG A 1 84 ? -16.127 10.657 -2.097 1.00 62.28 84 ARG A CA 1
ATOM 697 C C . ARG A 1 84 ? -17.276 10.073 -1.288 1.00 62.28 84 ARG A C 1
ATOM 699 O O . ARG A 1 84 ? -18.412 10.521 -1.546 1.00 62.28 84 ARG A O 1
#

Mean predicted aligned error: 5.68 Å

Nearest PDB structures (foldseek):
  7lgc-assembly2_B  TM=7.370E-01  e=1.160E-01  Homo sapiens
  8uyo-assembly1_1  TM=8.138E-01  e=2.531E-01  Homo sapiens
  4by5-assembly2_A-3  TM=3.787E-01  e=3.152E+00  Drosophila melanogaster

Solvent-accessible surface area (backbone atoms only — not comparable to full-atom values): 4977 Å² total; per-residue (Å²): 108,72,72,56,75,67,49,52,47,49,97,91,49,54,69,68,58,39,54,50,55,50,50,58,49,46,59,69,47,67,78,42,98,77,62,68,66,5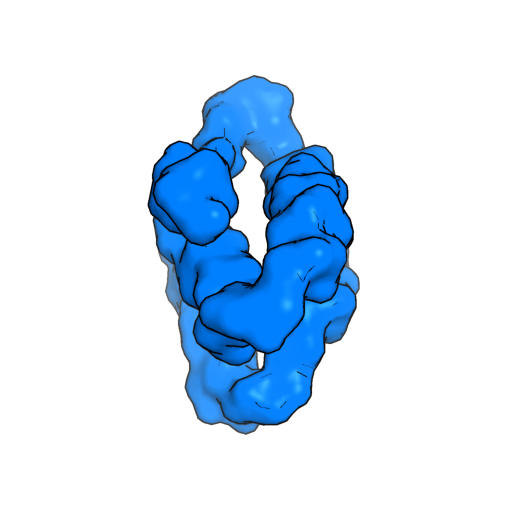9,68,58,55,51,46,52,30,55,37,72,20,45,76,51,71,64,58,28,50,52,48,50,48,47,49,67,78,36,74,83,63,47,66,68,56,52,52,55,49,50,58,55,56,78,75,105

pLDDT: mean 81.47, std 9.45, range [51.91, 91.56]

Foldseek 3Di:
DVVLLPQAADPPDDLLRSLVVSVVVLVVVVPPPDDPPSFVSSLVSSLVRYPDPVLSVVSVVCCVVCVPQTSVNSSVVVVVVVVD

Sequence (84 aa):
MRELCNRGQKDSETVPEYAFALMALADKMQNLENAPDLQVTLKEQFRDGLLDPVLRREVKRLMIEEPDVTFLSLRDWLWKWQKR

Organism: Holothuria leucospilota (NCBI:txid206669)

Secondary structure (DSSP, 8-state):
-HHHHT-PPPTTS-HHHHHHHHHHHHHHHHTSTT---HHHHHHHHHHHH-S-HHHHHHHHHHHHH-TT--HHHHHHHHHHHHT-